Protein AF-0000000083689994 (afdb_homodimer)

Foldseek 3Di:
DPPDCDPVNVVVVVVVVVVVVVVVVVVVVVVVVVVVVVVVVVVVVVVVVVVVVVVVVVVVVVVVVVVVVVVVVVVVVVVVVVVD/DPPDCDPVNVVVVVVVVVVVVVVVVVVVVVVVVVVVVVVVVVVVVVVVVVVVVVVVVVVVVVVVVVVVVVVVVVVVVVVVVVVD

Solvent-accessible surface area (backbone atoms only — not comparable to full-atom values): 8854 Å² total; per-residue (Å²): 123,84,75,75,68,46,70,66,56,54,51,50,47,52,50,49,40,54,50,46,51,52,51,38,51,52,50,53,53,48,38,51,53,51,50,52,50,36,53,52,41,52,53,50,32,52,52,35,49,51,51,30,54,51,41,52,51,51,36,53,53,46,50,51,51,33,49,52,45,46,51,50,37,54,53,56,53,54,55,54,60,74,70,102,122,84,77,74,68,46,70,66,57,54,52,50,46,52,50,51,41,52,52,46,51,52,51,39,50,51,48,52,52,48,40,51,52,52,50,52,52,35,52,52,41,52,54,50,32,51,53,36,48,52,51,30,53,51,42,52,50,52,34,53,53,47,51,51,51,34,51,53,46,45,53,50,35,53,52,54,54,52,55,54,59,75,72,103

Secondary structure (DSSP, 8-state):
------HHHHHHHHHHHHHHHHHHHHHHHHHHHHHHHHHHHHHHHHHHHHHHHHHHHHHHHHHHHHHHHHHHHHHHHHHHHHH-/------HHHHHHHHHHHHHHHHHHHHHHHHHHHHHHHHHHHHHHHHHHHHHHHHHHHHHHHHHHHHHHHHHHHHHHHHHHHHH-

Organism: NCBI:txid97028

Structure (mmCIF, N/CA/C/O backbone):
data_AF-0000000083689994-model_v1
#
loop_
_entity.id
_entity.type
_entity.pdbx_description
1 polymer 'Uncharacterized protein'
#
loop_
_atom_site.group_PDB
_atom_site.id
_atom_site.type_symbol
_atom_site.label_atom_id
_atom_site.label_alt_id
_atom_site.label_comp_id
_atom_site.label_asym_id
_atom_site.label_entity_id
_atom_site.label_seq_id
_atom_site.pdbx_PDB_ins_code
_atom_site.Cartn_x
_atom_site.Cartn_y
_atom_site.Cartn_z
_atom_site.occupancy
_atom_site.B_iso_or_equiv
_atom_site.auth_seq_id
_atom_site.auth_comp_id
_atom_site.auth_asym_id
_atom_site.auth_atom_id
_atom_site.pdbx_PDB_model_num
ATOM 1 N N . THR A 1 1 ? -11.07 53.344 34.688 1 46 1 THR A N 1
ATOM 2 C CA . THR A 1 1 ? -10.008 53.938 33.875 1 46 1 THR A CA 1
ATOM 3 C C . THR A 1 1 ? -9.602 53.031 32.719 1 46 1 THR A C 1
ATOM 5 O O . THR A 1 1 ? -9.445 51.812 32.938 1 46 1 THR A O 1
ATOM 8 N N . PRO A 1 2 ? -9.898 53.469 31.562 1 55.78 2 PRO A N 1
ATOM 9 C CA . PRO A 1 2 ? -9.594 52.594 30.438 1 55.78 2 PRO A CA 1
ATOM 10 C C . PRO A 1 2 ? -8.188 52 30.516 1 55.78 2 PRO A C 1
ATOM 12 O O . PRO A 1 2 ? -7.223 52.719 30.75 1 55.78 2 PRO A O 1
ATOM 15 N N . THR A 1 3 ? -8.039 50.938 31.125 1 59.12 3 THR A N 1
ATOM 16 C CA . THR A 1 3 ? -6.727 50.344 31.312 1 59.12 3 THR A CA 1
ATOM 17 C C . THR A 1 3 ? -5.879 50.469 30.047 1 59.12 3 THR A C 1
ATOM 19 O O . THR A 1 3 ? -6.336 50.156 28.953 1 59.12 3 THR A O 1
ATOM 22 N N . ALA A 1 4 ? -4.957 51.312 30.031 1 72.19 4 ALA A N 1
ATOM 23 C CA . ALA A 1 4 ? -4.016 51.688 28.984 1 72.19 4 ALA A CA 1
ATOM 24 C C . ALA A 1 4 ? -3.334 50.469 28.375 1 72.19 4 ALA A C 1
ATOM 26 O O . ALA A 1 4 ? -2.887 49.594 29.109 1 72.19 4 ALA A O 1
ATOM 27 N N . ILE A 1 5 ? -3.607 50 27.172 1 79.44 5 ILE A N 1
ATOM 28 C CA . ILE A 1 5 ? -2.928 48.938 26.406 1 79.44 5 ILE A CA 1
ATOM 29 C C . ILE A 1 5 ? -1.434 49.25 26.328 1 79.44 5 ILE A C 1
ATOM 31 O O . ILE A 1 5 ? -1.039 50.344 25.906 1 79.44 5 ILE A O 1
ATOM 35 N N . SER A 1 6 ? -0.697 48.531 27.062 1 85.88 6 SER A N 1
ATOM 36 C CA . SER A 1 6 ? 0.742 48.781 27.094 1 85.88 6 SER A CA 1
ATOM 37 C C . SER A 1 6 ? 1.411 48.344 25.797 1 85.88 6 SER A C 1
ATOM 39 O O . SER A 1 6 ? 0.892 47.469 25.078 1 85.88 6 SER A O 1
ATOM 41 N N . ILE A 1 7 ? 2.434 49.062 25.469 1 87.5 7 ILE A N 1
ATOM 42 C CA . ILE A 1 7 ? 3.279 48.719 24.344 1 87.5 7 ILE A CA 1
ATOM 43 C C . ILE A 1 7 ? 3.75 47.25 24.484 1 87.5 7 ILE A C 1
ATOM 45 O O . ILE A 1 7 ? 3.875 46.531 23.484 1 87.5 7 ILE A O 1
ATOM 49 N N . GLU A 1 8 ? 3.918 46.875 25.734 1 89.19 8 GLU A N 1
ATOM 50 C CA . GLU A 1 8 ? 4.367 45.5 26.031 1 89.19 8 GLU A CA 1
ATOM 51 C C . GLU A 1 8 ? 3.318 44.469 25.609 1 89.19 8 GLU A C 1
ATOM 53 O O . GLU A 1 8 ? 3.654 43.438 25.062 1 89.19 8 GLU A O 1
ATOM 58 N N . GLU A 1 9 ? 2.127 44.75 25.891 1 90.88 9 GLU A N 1
ATOM 59 C CA . GLU A 1 9 ? 1.041 43.844 25.547 1 90.88 9 GLU A CA 1
ATOM 60 C C . GLU A 1 9 ? 0.929 43.656 24.047 1 90.88 9 GLU A C 1
ATOM 62 O O . GLU A 1 9 ? 0.785 42.531 23.547 1 90.88 9 GLU A O 1
ATOM 67 N N . VAL A 1 10 ? 1.033 44.75 23.297 1 93.5 10 VAL A N 1
ATOM 68 C CA . VAL A 1 10 ? 0.929 44.719 21.844 1 93.5 10 VAL A CA 1
ATOM 69 C C . VAL A 1 10 ? 2.111 43.938 21.25 1 93.5 10 VAL A C 1
ATOM 71 O O . VAL A 1 10 ? 1.945 43.156 20.328 1 93.5 10 VAL A O 1
ATOM 74 N N . THR A 1 11 ? 3.205 44.188 21.797 1 94.38 11 THR A N 1
ATOM 75 C CA . THR A 1 11 ? 4.402 43.469 21.344 1 94.38 11 THR A CA 1
ATOM 76 C C . THR A 1 11 ? 4.25 41.969 21.547 1 94.38 11 THR A C 1
ATOM 78 O O . THR A 1 11 ? 4.633 41.188 20.688 1 94.38 11 THR A O 1
ATOM 81 N N . GLU A 1 12 ? 3.688 41.562 22.641 1 96.06 12 GLU A N 1
ATOM 82 C CA . GLU A 1 12 ? 3.469 40.156 22.953 1 96.06 12 GLU A CA 1
ATOM 83 C C . GLU A 1 12 ? 2.459 39.531 21.984 1 96.06 12 GLU A C 1
ATOM 85 O O . GLU A 1 12 ? 2.633 38.406 21.547 1 96.06 12 GLU A O 1
ATOM 90 N N . LEU A 1 13 ? 1.395 40.281 21.703 1 97.44 13 LEU A N 1
ATOM 91 C CA . LEU A 1 13 ? 0.388 39.781 20.766 1 97.44 13 LEU A CA 1
ATOM 92 C C . LEU A 1 13 ? 0.99 39.562 19.391 1 97.44 13 LEU A C 1
ATOM 94 O O . LEU A 1 13 ? 0.746 38.531 18.75 1 97.44 13 LEU A O 1
ATOM 98 N N . LYS A 1 14 ? 1.803 40.469 18.969 1 97.81 14 LYS A N 1
ATOM 99 C CA . LYS A 1 14 ? 2.441 40.344 17.656 1 97.81 14 LYS A CA 1
ATOM 100 C C . LYS A 1 14 ? 3.426 39.188 17.625 1 97.81 14 LYS A C 1
ATOM 102 O O . LYS A 1 14 ? 3.525 38.469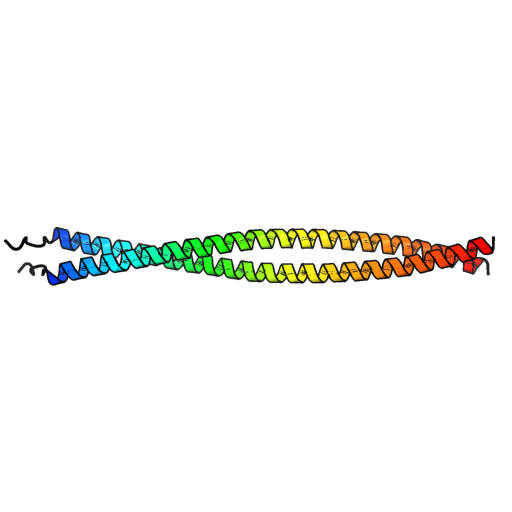 16.625 1 97.81 14 LYS A O 1
ATOM 107 N N . ALA A 1 15 ? 4.086 39 18.688 1 98.31 15 ALA A N 1
ATOM 108 C CA . ALA A 1 15 ? 4.996 37.875 18.781 1 98.31 15 ALA A CA 1
ATOM 109 C C . ALA A 1 15 ? 4.238 36.531 18.703 1 98.31 15 ALA A C 1
ATOM 111 O O . ALA A 1 15 ? 4.703 35.594 18.078 1 98.31 15 ALA A O 1
ATOM 112 N N . THR A 1 16 ? 3.152 36.469 19.406 1 98.5 16 THR A N 1
ATOM 113 C CA . THR A 1 16 ? 2.309 35.281 19.375 1 98.5 16 THR A CA 1
ATOM 114 C C . THR A 1 16 ? 1.822 35 17.969 1 98.5 16 THR A C 1
ATOM 116 O O . THR A 1 16 ? 1.854 33.844 17.516 1 98.5 16 THR A O 1
ATOM 119 N N . ILE A 1 17 ? 1.364 36 17.266 1 98.81 17 ILE A N 1
ATOM 120 C CA . ILE A 1 17 ? 0.902 35.844 15.898 1 98.81 17 ILE A CA 1
ATOM 121 C C . ILE A 1 17 ? 2.033 35.312 15.031 1 98.81 17 ILE A C 1
ATOM 123 O O . ILE A 1 17 ? 1.831 34.375 14.258 1 98.81 17 ILE A O 1
ATOM 127 N N . ASN A 1 18 ? 3.188 35.90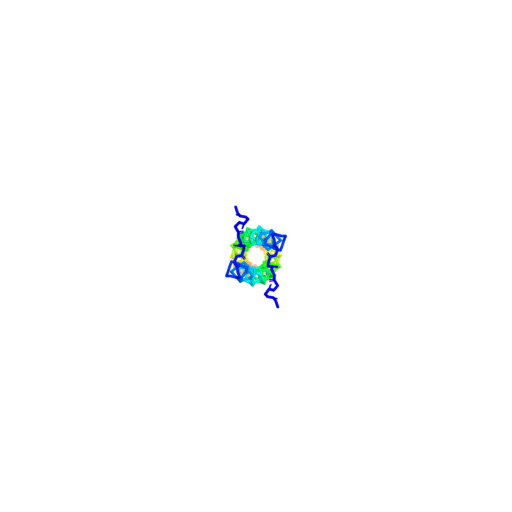6 15.203 1 98.69 18 ASN A N 1
ATOM 128 C CA . ASN A 1 18 ? 4.344 35.438 14.445 1 98.69 18 ASN A CA 1
ATOM 129 C C . ASN A 1 18 ? 4.629 33.969 14.711 1 98.69 18 ASN A C 1
ATOM 131 O O . ASN A 1 18 ? 4.895 33.188 13.781 1 98.69 18 ASN A O 1
ATOM 135 N N . ARG A 1 19 ? 4.621 33.562 15.914 1 98.62 19 ARG A N 1
ATOM 136 C CA . ARG A 1 19 ? 4.848 32.156 16.297 1 98.62 19 ARG A CA 1
ATOM 137 C C . ARG A 1 19 ? 3.803 31.25 15.664 1 98.62 19 ARG A C 1
ATOM 139 O O . ARG A 1 19 ? 4.145 30.219 15.078 1 98.62 19 ARG A O 1
ATOM 146 N N . LEU A 1 20 ? 2.598 31.578 15.75 1 98.81 20 LEU A N 1
ATOM 147 C CA . LEU A 1 20 ? 1.499 30.766 15.234 1 98.81 20 LEU A CA 1
ATOM 148 C C . LEU A 1 20 ? 1.571 30.656 13.719 1 98.81 20 LEU A C 1
ATOM 150 O O . LEU A 1 20 ? 1.27 29.594 13.156 1 98.81 20 LEU A O 1
ATOM 154 N N . GLU A 1 21 ? 1.981 31.688 13.086 1 98.62 21 GLU A N 1
ATOM 155 C CA . GLU A 1 21 ? 2.125 31.656 11.633 1 98.62 21 GLU A CA 1
ATOM 156 C C . GLU A 1 21 ? 3.217 30.672 11.219 1 98.62 21 GLU A C 1
ATOM 158 O O . GLU A 1 21 ? 3.037 29.891 10.273 1 98.62 21 GLU A O 1
ATOM 163 N N . LYS A 1 22 ? 4.254 30.719 11.898 1 98.62 22 LYS A N 1
ATOM 164 C CA . LYS A 1 22 ? 5.348 29.797 11.602 1 98.62 22 LYS A CA 1
ATOM 165 C C . LYS A 1 22 ? 4.934 28.359 11.859 1 98.62 22 LYS A C 1
ATOM 167 O O . LYS A 1 22 ? 5.258 27.469 11.07 1 98.62 22 LYS A O 1
ATOM 172 N N . GLU A 1 23 ? 4.281 28.172 12.945 1 98.62 23 GLU A N 1
ATOM 173 C CA . GLU A 1 23 ? 3.789 26.828 13.266 1 98.62 23 GLU A CA 1
ATOM 174 C C . GLU A 1 23 ? 2.812 26.344 12.195 1 98.62 23 GLU A C 1
ATOM 176 O O . GLU A 1 23 ? 2.869 25.172 11.789 1 98.62 23 GLU A O 1
ATOM 181 N N . LYS A 1 24 ? 1.968 27.188 11.836 1 98.69 24 LYS A N 1
ATOM 182 C CA . LYS A 1 24 ? 1.01 26.859 10.781 1 98.69 24 LYS A CA 1
ATOM 183 C C . LYS A 1 24 ? 1.724 26.469 9.492 1 98.69 24 LYS A C 1
ATOM 185 O O . LYS A 1 24 ? 1.364 25.484 8.859 1 98.69 24 LYS A O 1
ATOM 190 N N . GLU A 1 25 ? 2.668 27.25 9.18 1 98.38 25 GLU A N 1
ATOM 191 C CA . GLU A 1 25 ? 3.443 26.938 7.98 1 98.38 25 GLU A CA 1
ATOM 192 C C . GLU A 1 25 ? 4.105 25.578 8.078 1 98.38 25 GLU A C 1
ATOM 194 O O . GLU A 1 25 ? 4.129 24.812 7.109 1 98.38 25 GLU A O 1
ATOM 199 N N . GLY A 1 26 ? 4.66 25.281 9.156 1 98.62 26 GLY A N 1
ATOM 200 C CA . GLY A 1 26 ?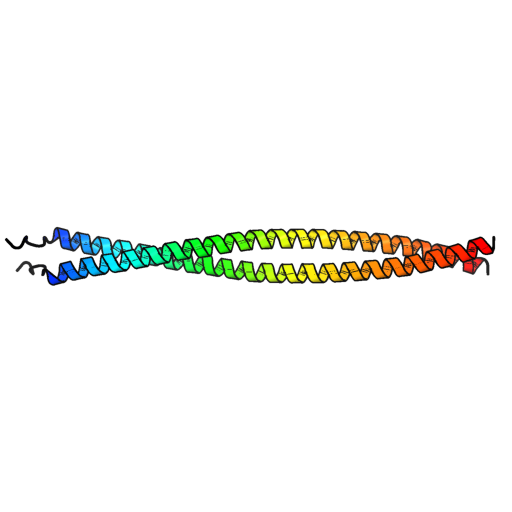 5.266 23.984 9.391 1 98.62 26 GLY A CA 1
ATOM 201 C C . GLY A 1 26 ? 4.281 22.844 9.266 1 98.62 26 GLY A C 1
ATOM 202 O O . GLY A 1 26 ? 4.598 21.797 8.672 1 98.62 26 GLY A O 1
ATOM 203 N N . LEU A 1 27 ? 3.127 22.969 9.805 1 98.75 27 LEU A N 1
ATOM 204 C CA . LEU A 1 27 ? 2.084 21.953 9.742 1 98.75 27 LEU A CA 1
ATOM 205 C C . LEU A 1 27 ? 1.616 21.734 8.305 1 98.75 27 LEU A C 1
ATOM 207 O O . LEU A 1 27 ? 1.383 20.609 7.887 1 98.75 27 LEU A O 1
ATOM 211 N N . GLU A 1 28 ? 1.532 22.812 7.59 1 98.5 28 GLU A N 1
ATOM 212 C CA . GLU A 1 28 ? 1.116 22.734 6.195 1 98.5 28 GLU A CA 1
ATOM 213 C C . GLU A 1 28 ? 2.143 21.969 5.359 1 98.5 28 GLU A C 1
ATOM 215 O O . GLU A 1 28 ? 1.778 21.125 4.531 1 98.5 28 GLU A O 1
ATOM 220 N N . LEU A 1 29 ? 3.344 22.219 5.598 1 98.69 29 LEU A N 1
ATOM 221 C CA . LEU A 1 29 ? 4.402 21.516 4.883 1 98.69 29 LEU A CA 1
ATOM 222 C C . LEU A 1 29 ? 4.402 20.031 5.23 1 98.69 29 LEU A C 1
ATOM 224 O O . LEU A 1 29 ? 4.59 19.188 4.355 1 98.69 29 LEU A O 1
ATOM 228 N N . ASN A 1 30 ? 4.215 19.703 6.434 1 98.69 30 ASN A N 1
ATOM 229 C CA . ASN A 1 30 ? 4.145 18.312 6.867 1 98.69 30 ASN A CA 1
ATOM 230 C C . ASN A 1 30 ? 2.951 17.594 6.242 1 98.69 30 ASN A C 1
ATOM 232 O O . ASN A 1 30 ? 3.076 16.453 5.785 1 98.69 30 ASN A O 1
ATOM 236 N N . LEU A 1 31 ? 1.882 18.266 6.266 1 98.75 31 LEU A N 1
ATOM 237 C CA . LEU A 1 31 ? 0.683 17.688 5.668 1 98.75 31 LEU A CA 1
ATOM 238 C C . LEU A 1 31 ? 0.912 17.359 4.195 1 98.75 31 LEU A C 1
ATOM 240 O O . LEU A 1 31 ? 0.503 16.297 3.717 1 98.75 31 LEU A O 1
ATOM 244 N N . GLN A 1 32 ? 1.549 18.219 3.492 1 98.44 32 GLN A N 1
ATOM 245 C CA . GLN A 1 32 ? 1.857 17.969 2.086 1 98.44 32 GLN A CA 1
ATOM 246 C C . GLN A 1 32 ? 2.775 16.766 1.928 1 98.44 32 GLN A C 1
ATOM 248 O O . GLN A 1 32 ? 2.545 15.906 1.068 1 98.44 32 GLN A O 1
ATOM 253 N N . LYS A 1 33 ? 3.756 16.719 2.732 1 98.5 33 LYS A N 1
ATOM 254 C CA . LYS A 1 33 ? 4.715 15.617 2.674 1 98.5 33 LYS A CA 1
ATOM 255 C C . LYS A 1 33 ? 4.031 14.281 2.941 1 98.5 33 LYS A C 1
ATOM 257 O O . LYS A 1 33 ? 4.238 13.312 2.207 1 98.5 33 LYS A O 1
ATOM 262 N N . VAL A 1 34 ? 3.244 14.312 3.951 1 98.38 34 VAL A N 1
ATOM 263 C CA . VAL A 1 34 ? 2.582 13.07 4.34 1 98.38 34 VAL A CA 1
ATOM 264 C C . VAL A 1 34 ? 1.56 12.672 3.277 1 98.38 34 VAL A C 1
ATOM 266 O O . VAL A 1 34 ? 1.39 11.484 2.982 1 98.38 34 VAL A O 1
ATOM 269 N N . SER A 1 35 ? 0.938 13.664 2.766 1 98.31 35 SER A N 1
ATOM 270 C CA . SER A 1 35 ? -0.03 13.406 1.704 1 98.31 35 SER A CA 1
ATOM 271 C C . SER A 1 35 ? 0.649 12.836 0.464 1 98.31 35 SER A C 1
ATOM 273 O O . SER A 1 35 ? 0.111 11.93 -0.184 1 98.31 35 SER A O 1
ATOM 275 N N . TYR A 1 36 ? 1.777 13.312 0.103 1 98.38 36 TYR A N 1
ATOM 276 C CA . TYR A 1 36 ? 2.551 12.781 -1.012 1 98.38 36 TYR A CA 1
ATOM 277 C C . TYR A 1 36 ? 2.912 11.32 -0.775 1 98.38 36 TYR A C 1
ATOM 279 O O . TYR A 1 36 ? 2.734 10.477 -1.659 1 98.38 36 TYR A O 1
ATOM 287 N N . LYS A 1 37 ? 3.348 11.039 0.374 1 98.25 37 LYS A N 1
ATOM 288 C CA . LYS A 1 37 ? 3.727 9.672 0.727 1 98.25 37 LYS A CA 1
ATOM 289 C C . LYS A 1 37 ? 2.52 8.742 0.685 1 98.25 37 LYS A C 1
ATOM 291 O O . LYS A 1 37 ? 2.627 7.598 0.231 1 98.25 37 LYS A O 1
ATOM 296 N N . ARG A 1 38 ? 1.478 9.242 1.149 1 98.62 38 ARG A N 1
ATOM 297 C CA . ARG A 1 38 ? 0.233 8.477 1.103 1 98.62 38 ARG A CA 1
ATOM 298 C C . ARG A 1 38 ? -0.132 8.109 -0.332 1 98.62 38 ARG A C 1
ATOM 300 O O . ARG A 1 38 ? -0.51 6.973 -0.61 1 98.62 38 ARG A O 1
ATOM 307 N N . ASN A 1 39 ? -0.018 8.992 -1.178 1 98.5 39 ASN A N 1
ATOM 308 C CA . ASN A 1 39 ? -0.339 8.742 -2.58 1 98.5 39 ASN A CA 1
ATOM 309 C C . ASN A 1 39 ? 0.615 7.73 -3.205 1 98.5 39 ASN A C 1
ATOM 311 O O . ASN A 1 39 ? 0.196 6.883 -3.992 1 98.5 39 ASN A O 1
ATOM 315 N N . GLU A 1 40 ? 1.856 7.797 -2.855 1 98.44 40 GLU A N 1
ATOM 316 C CA . GLU A 1 40 ? 2.834 6.816 -3.316 1 98.44 40 GLU A CA 1
ATOM 317 C C . GLU A 1 40 ? 2.469 5.41 -2.842 1 98.44 40 GLU A C 1
ATOM 319 O O . GLU A 1 40 ? 2.529 4.453 -3.617 1 98.44 40 GLU A O 1
ATOM 324 N N . LEU A 1 41 ? 2.047 5.336 -1.657 1 98.88 41 LEU A N 1
ATOM 325 C CA . LEU A 1 41 ? 1.681 4.043 -1.084 1 98.88 41 LEU A CA 1
ATOM 326 C C . LEU A 1 41 ? 0.441 3.479 -1.769 1 98.88 41 LEU A C 1
ATOM 328 O O . LEU A 1 41 ? 0.359 2.273 -2.018 1 98.88 41 LEU A O 1
ATOM 332 N N . LYS A 1 42 ? -0.479 4.305 -2.057 1 98.69 42 LYS A N 1
ATOM 333 C CA . LYS A 1 42 ? -1.657 3.871 -2.805 1 98.69 42 LYS A CA 1
ATOM 334 C C . LYS A 1 42 ? -1.265 3.279 -4.156 1 98.69 42 LYS A C 1
ATOM 336 O O . LYS A 1 42 ? -1.798 2.246 -4.562 1 98.69 42 LYS A O 1
ATOM 341 N N . PHE A 1 43 ? -0.408 3.932 -4.836 1 98.75 43 PHE A N 1
ATOM 342 C CA . PHE A 1 43 ? 0.071 3.471 -6.133 1 98.75 43 PHE A CA 1
ATOM 343 C C . PHE A 1 43 ? 0.753 2.113 -6.004 1 98.75 43 PHE A C 1
ATOM 345 O O . PHE A 1 43 ? 0.46 1.191 -6.77 1 98.75 43 PHE A O 1
ATOM 352 N N . LEU A 1 44 ? 1.566 2.02 -5.02 1 98.75 44 LEU A N 1
ATOM 353 C CA . LEU A 1 44 ? 2.309 0.783 -4.805 1 98.75 44 LEU A CA 1
ATOM 354 C C . LEU A 1 44 ? 1.369 -0.354 -4.414 1 98.75 44 LEU A C 1
ATOM 356 O O . LEU A 1 44 ? 1.537 -1.487 -4.871 1 98.75 44 LEU A O 1
ATOM 360 N N . LEU A 1 45 ? 0.445 -0.084 -3.654 1 98.81 45 LEU A N 1
ATOM 361 C CA . LEU A 1 45 ? -0.544 -1.081 -3.264 1 98.81 45 LEU A CA 1
ATOM 362 C C . LEU A 1 45 ? -1.328 -1.575 -4.473 1 98.81 45 LEU A C 1
ATOM 364 O O . LEU A 1 45 ? -1.549 -2.777 -4.629 1 98.81 45 LEU A O 1
ATOM 368 N N . ASN A 1 46 ? -1.734 -0.684 -5.246 1 98.62 46 ASN A N 1
ATOM 369 C CA . ASN A 1 46 ? -2.436 -1.051 -6.469 1 98.62 46 ASN A CA 1
ATOM 370 C C . ASN A 1 46 ? -1.577 -1.94 -7.363 1 98.62 46 ASN A C 1
ATOM 372 O O . ASN A 1 46 ? -2.064 -2.93 -7.914 1 98.62 46 ASN A O 1
ATOM 376 N N . LYS A 1 47 ? -0.328 -1.587 -7.5 1 98.56 47 LYS A N 1
ATOM 377 C CA . LYS A 1 47 ? 0.609 -2.363 -8.305 1 98.56 47 LYS A CA 1
ATOM 378 C C . LYS A 1 47 ? 0.782 -3.771 -7.746 1 98.56 47 LYS A C 1
ATOM 380 O O . LYS A 1 47 ? 0.734 -4.754 -8.492 1 98.56 47 LYS A O 1
ATOM 385 N N . LYS A 1 48 ? 0.87 -3.844 -6.48 1 98.62 48 LYS A N 1
ATOM 386 C CA . LYS A 1 48 ? 1.04 -5.141 -5.832 1 98.62 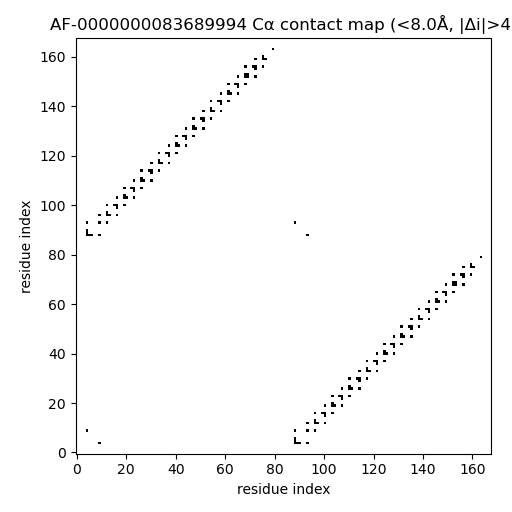48 LYS A CA 1
ATOM 387 C C . LYS A 1 48 ? -0.227 -5.984 -5.949 1 98.62 48 LYS A C 1
ATOM 389 O O . LYS A 1 48 ? -0.155 -7.207 -6.094 1 98.62 48 LYS A O 1
ATOM 394 N N . THR A 1 49 ? -1.301 -5.324 -5.82 1 98.31 49 THR A N 1
ATOM 395 C CA . THR A 1 49 ? -2.578 -6.012 -5.973 1 98.31 49 THR A CA 1
ATOM 396 C C . THR A 1 49 ? -2.701 -6.617 -7.367 1 98.31 49 THR A C 1
ATOM 398 O O . THR A 1 49 ? -3.078 -7.781 -7.516 1 98.31 49 THR A O 1
ATOM 401 N N . LYS A 1 50 ? -2.322 -5.922 -8.367 1 98.25 50 LYS A N 1
ATOM 402 C CA . LYS A 1 50 ? -2.371 -6.41 -9.742 1 98.25 50 LYS A CA 1
ATOM 403 C C . LYS A 1 50 ? -1.381 -7.555 -9.953 1 98.25 50 LYS A C 1
ATOM 405 O O . LYS A 1 50 ? -1.689 -8.531 -10.641 1 98.25 50 LYS A O 1
ATOM 410 N N . GLN A 1 51 ? -0.235 -7.375 -9.391 1 97.88 51 GLN A N 1
ATOM 411 C CA . GLN A 1 51 ? 0.767 -8.43 -9.469 1 97.88 51 GLN A CA 1
ATOM 412 C C . GLN A 1 51 ? 0.256 -9.727 -8.836 1 97.88 51 GLN A C 1
ATOM 414 O O . GLN A 1 51 ? 0.434 -10.805 -9.398 1 97.88 51 GLN A O 1
ATOM 419 N N . PHE A 1 52 ? -0.359 -9.625 -7.773 1 98.12 52 PHE A N 1
ATOM 420 C CA . PHE A 1 52 ? -0.913 -10.781 -7.066 1 98.12 52 PHE A CA 1
ATOM 421 C C . PHE A 1 52 ? -2.006 -11.445 -7.895 1 98.12 52 PHE A C 1
ATOM 423 O O . PHE A 1 52 ? -2.031 -12.672 -8.023 1 98.12 52 PHE A O 1
ATOM 430 N N . GLU A 1 53 ? -2.855 -10.703 -8.43 1 97.31 53 GLU A N 1
ATOM 431 C CA . GLU A 1 53 ? -3.938 -11.242 -9.25 1 97.31 53 GLU A CA 1
ATOM 432 C C . GLU A 1 53 ? -3.393 -11.969 -10.477 1 97.31 53 GLU A C 1
ATOM 434 O O . GLU A 1 53 ? -3.869 -13.047 -10.828 1 97.31 53 GLU A O 1
ATOM 439 N N . LYS A 1 54 ? -2.383 -11.398 -11.062 1 97.5 54 LYS A N 1
ATOM 440 C CA . LYS A 1 54 ? -1.749 -12.039 -12.219 1 97.5 54 LYS A CA 1
ATOM 441 C C . LYS A 1 54 ? -1.091 -13.359 -11.82 1 97.5 54 LYS A C 1
ATOM 443 O O . LYS A 1 54 ? -1.195 -14.352 -12.547 1 97.5 54 LYS A O 1
ATOM 448 N N . SER A 1 55 ? -0.498 -13.312 -10.773 1 96.88 55 SER A N 1
ATOM 449 C CA . SER A 1 55 ? 0.164 -14.523 -10.297 1 96.88 55 SER A CA 1
ATOM 450 C C . SER A 1 55 ? -0.85 -15.609 -9.961 1 96.88 55 SER A C 1
ATOM 452 O O . SER A 1 55 ? -0.608 -16.797 -10.219 1 96.88 55 SER A O 1
ATOM 454 N N . LYS A 1 56 ? -1.908 -15.188 -9.398 1 96 56 LYS A N 1
ATOM 455 C CA . LYS A 1 56 ? -2.977 -16.141 -9.086 1 96 56 LYS A CA 1
ATOM 456 C C . LYS A 1 56 ? -3.535 -16.766 -10.352 1 96 56 LYS A C 1
ATOM 458 O O . LYS A 1 56 ? -3.812 -17.969 -10.375 1 96 56 LYS A O 1
ATOM 463 N N . GLU A 1 57 ? -3.65 -16.078 -11.344 1 96.38 57 GLU A N 1
ATOM 464 C CA . GLU A 1 57 ? -4.125 -16.578 -12.625 1 96.38 57 GLU A CA 1
ATOM 465 C C . GLU A 1 57 ? -3.117 -17.547 -13.242 1 96.38 57 GLU A C 1
ATOM 467 O O . GLU A 1 57 ? -3.496 -18.609 -13.766 1 96.38 57 GLU A O 1
ATOM 472 N N . ALA A 1 58 ? -1.906 -17.156 -13.172 1 96.69 58 ALA A N 1
ATOM 473 C CA . ALA A 1 58 ? -0.844 -18.016 -13.688 1 96.69 58 ALA A CA 1
ATOM 474 C C . ALA A 1 58 ? -0.792 -19.328 -12.938 1 96.69 58 ALA A C 1
ATOM 476 O O . ALA A 1 58 ? -0.599 -20.391 -13.547 1 96.69 58 ALA A O 1
ATOM 477 N N . PHE A 1 59 ? -1.036 -19.281 -11.766 1 97.94 59 PHE A N 1
ATOM 478 C CA . PHE A 1 59 ? -1.062 -20.484 -10.922 1 97.94 59 PHE A CA 1
ATOM 479 C C . PHE A 1 59 ? -2.209 -21.391 -11.328 1 97.94 59 PHE A C 1
ATOM 481 O O . PHE A 1 59 ? -2.021 -22.609 -11.461 1 97.94 59 PHE A O 1
ATOM 488 N N . LYS A 1 60 ? -3.287 -20.812 -11.484 1 97.19 60 LYS A N 1
ATOM 489 C CA . LYS A 1 60 ? -4.449 -21.594 -11.898 1 97.19 60 LYS A CA 1
ATOM 490 C C . LYS A 1 60 ? -4.219 -22.25 -13.25 1 97.19 60 LYS A C 1
ATOM 492 O O . LYS A 1 60 ? -4.566 -23.422 -13.453 1 97.19 60 LYS A O 1
ATOM 497 N N . ALA A 1 61 ? -3.615 -21.562 -14.117 1 97.19 61 ALA A N 1
ATOM 498 C CA . ALA A 1 61 ? -3.33 -22.094 -15.445 1 97.19 61 ALA A CA 1
ATOM 499 C C . ALA A 1 61 ? -2.338 -23.266 -15.375 1 97.19 61 ALA A C 1
ATOM 501 O O . ALA A 1 61 ? -2.502 -24.266 -16.062 1 97.19 61 ALA A O 1
ATOM 502 N N . GLU A 1 62 ? -1.403 -23.125 -14.516 1 97.69 62 GLU A N 1
ATOM 503 C CA . GLU A 1 62 ? -0.408 -24.172 -14.359 1 97.69 62 GLU A CA 1
ATOM 504 C C . GLU A 1 62 ? -1.025 -25.422 -13.742 1 97.69 62 GLU A C 1
ATOM 506 O O . GLU A 1 62 ? -0.687 -26.547 -14.125 1 97.69 62 GLU A O 1
ATOM 511 N N . LYS A 1 63 ? -1.899 -25.234 -12.93 1 97.5 63 LYS A N 1
ATOM 512 C CA . LYS A 1 63 ? -2.607 -26.344 -12.305 1 97.5 63 LYS A CA 1
ATOM 513 C C . LYS A 1 63 ? -3.453 -27.109 -13.328 1 97.5 63 LYS A C 1
ATOM 515 O O . LYS A 1 63 ? -3.521 -28.328 -13.289 1 97.5 63 LYS A O 1
ATOM 520 N N . GLU A 1 64 ? -4.008 -26.422 -14.125 1 97.94 64 GLU A N 1
ATOM 521 C CA . GLU A 1 64 ? -4.828 -27.031 -15.156 1 97.94 64 GLU A CA 1
ATOM 522 C C . GLU A 1 64 ? -3.975 -27.844 -16.141 1 97.94 64 GLU A C 1
ATOM 524 O O . GLU A 1 64 ? -4.348 -28.938 -16.531 1 97.94 64 GLU A O 1
ATOM 529 N N . LYS A 1 65 ? -2.922 -27.297 -16.531 1 97.75 65 LYS A N 1
ATOM 530 C CA . LYS A 1 65 ? -1.991 -28.016 -17.406 1 97.75 65 LYS A CA 1
ATOM 531 C C . LYS A 1 65 ? -1.48 -29.297 -16.734 1 97.75 65 LYS A C 1
ATOM 533 O O . LYS A 1 65 ? -1.412 -30.344 -17.375 1 97.75 65 LYS A O 1
ATOM 538 N N . LYS A 1 66 ? -1.105 -29.094 -15.508 1 97.75 66 LYS A N 1
ATOM 539 C CA . LYS A 1 66 ? -0.646 -30.234 -14.742 1 97.75 66 LYS A CA 1
ATOM 540 C C . LYS A 1 66 ? -1.704 -31.344 -14.711 1 97.75 66 LYS A C 1
ATOM 542 O O . LYS A 1 66 ? -1.389 -32.531 -14.898 1 97.75 66 LYS A O 1
ATOM 547 N N . LYS A 1 67 ? -2.881 -30.953 -14.461 1 97.62 67 LYS A N 1
ATOM 548 C CA . LYS A 1 67 ? -3.977 -31.906 -14.43 1 97.62 67 LYS A CA 1
ATOM 549 C C . LYS A 1 67 ? -4.125 -32.625 -15.773 1 97.62 67 LYS A C 1
ATOM 551 O O . LYS A 1 67 ? -4.32 -33.844 -15.82 1 97.62 67 LYS A O 1
ATOM 556 N N . ARG A 1 68 ? -3.967 -31.922 -16.875 1 97.56 68 ARG A N 1
ATOM 557 C CA . ARG A 1 68 ? -4.105 -32.5 -18.219 1 97.56 68 ARG A CA 1
ATOM 558 C C . ARG A 1 68 ? -2.994 -33.5 -18.5 1 97.56 68 ARG A C 1
ATOM 560 O O . ARG A 1 68 ? -3.254 -34.594 -19.016 1 97.56 68 ARG A O 1
ATOM 567 N N . ILE A 1 69 ? -1.831 -33.156 -18.109 1 97.62 69 ILE A N 1
ATOM 568 C CA . ILE A 1 69 ? -0.697 -34.062 -18.312 1 97.62 69 ILE A CA 1
ATOM 569 C C . ILE A 1 69 ? -0.833 -35.281 -17.406 1 97.62 69 ILE A C 1
ATOM 571 O O . ILE A 1 69 ? -0.534 -36.406 -17.828 1 97.62 69 ILE A O 1
ATOM 575 N N . GLY A 1 70 ? -1.359 -35.062 -16.266 1 96.25 70 GLY A N 1
ATOM 576 C CA . GLY A 1 70 ? -1.614 -36.156 -15.344 1 96.25 70 GLY A CA 1
ATOM 577 C C . GLY A 1 70 ? -2.662 -37.125 -15.859 1 96.25 70 GLY A C 1
ATOM 578 O O . GLY A 1 70 ? -2.496 -38.344 -15.742 1 96.25 70 GLY A O 1
ATOM 579 N N . ASP A 1 71 ? -3.678 -36.625 -16.406 1 95.38 71 ASP A N 1
ATOM 580 C CA . ASP A 1 71 ? -4.727 -37.469 -16.984 1 95.38 71 ASP A CA 1
ATOM 581 C C . ASP A 1 71 ? -4.191 -38.281 -18.156 1 95.38 71 ASP A C 1
ATOM 583 O O . ASP A 1 71 ? -4.52 -39.469 -18.281 1 95.38 71 ASP A O 1
ATOM 587 N N . CYS A 1 72 ? -3.348 -37.688 -18.953 1 95.25 72 CYS A N 1
ATOM 588 C CA . CYS A 1 72 ? -2.72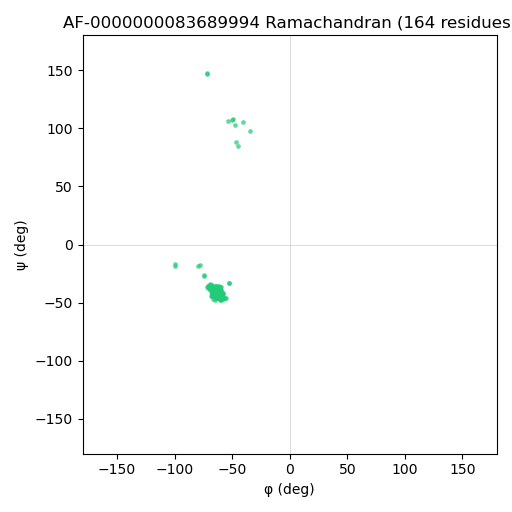1 -38.375 -20.062 1 95.25 72 CYS A CA 1
ATOM 589 C C . CYS A 1 72 ? -1.829 -39.5 -19.562 1 95.25 72 CYS A C 1
ATOM 591 O O . CYS A 1 72 ? -1.88 -40.625 -20.094 1 95.25 72 CYS A O 1
ATOM 593 N N . LEU A 1 73 ? -1.134 -39.25 -18.562 1 94.75 73 LEU A N 1
ATOM 594 C CA . LEU A 1 73 ? -0.25 -40.25 -17.969 1 94.75 73 LEU A CA 1
ATOM 595 C C . LEU A 1 73 ? -1.051 -41.438 -17.422 1 94.75 73 LEU A C 1
ATOM 597 O O . LEU A 1 73 ? -0.688 -42.594 -17.625 1 94.75 73 LEU A O 1
ATOM 601 N N . THR A 1 74 ? -2.141 -41.094 -16.688 1 91.62 74 THR A N 1
ATOM 602 C CA . THR A 1 74 ? -3.004 -42.125 -16.156 1 91.62 74 THR A CA 1
ATOM 603 C C . THR A 1 74 ? -3.584 -42.969 -17.281 1 91.62 74 THR A C 1
ATOM 605 O O . THR A 1 74 ? -3.652 -44.219 -17.172 1 91.62 74 THR A O 1
ATOM 608 N N . GLY A 1 75 ? -3.893 -42.375 -18.391 1 88.94 75 GLY A N 1
ATOM 609 C CA . GLY A 1 75 ? -4.43 -43.094 -19.547 1 88.94 75 GLY A CA 1
ATOM 610 C C . GLY A 1 75 ? -3.416 -44.031 -20.188 1 88.94 75 GLY A C 1
ATOM 611 O O . GLY A 1 75 ? -3.715 -45.188 -20.453 1 88.94 75 GLY A O 1
ATOM 612 N N . VAL A 1 76 ? -2.201 -43.5 -20.328 1 87.38 76 VAL A N 1
ATOM 613 C CA . VAL A 1 76 ? -1.158 -44.281 -21 1 87.38 76 VAL A CA 1
ATOM 614 C C . VAL A 1 76 ? -0.717 -45.438 -20.109 1 87.38 76 VAL A C 1
ATOM 616 O O . VAL A 1 76 ? -0.472 -46.531 -20.594 1 87.38 76 VAL A O 1
ATOM 619 N N . THR A 1 77 ? -0.687 -45.219 -18.844 1 85.69 77 THR A N 1
ATOM 620 C CA . THR A 1 77 ? -0.301 -46.281 -17.906 1 85.69 77 THR A CA 1
ATOM 621 C C . THR A 1 77 ? -1.382 -47.344 -17.828 1 85.69 77 THR A C 1
ATOM 623 O O . THR A 1 77 ? -1.076 -48.531 -17.688 1 85.69 77 THR A O 1
ATOM 626 N N . GLY A 1 78 ? -2.598 -46.969 -17.906 1 82.38 78 GLY A N 1
ATOM 627 C CA . GLY A 1 78 ? -3.688 -47.938 -17.938 1 82.38 78 GLY A CA 1
ATOM 628 C C . GLY A 1 78 ? -3.646 -48.844 -19.156 1 82.38 78 GLY A C 1
ATOM 629 O O . GLY A 1 78 ? -3.873 -50.062 -19.031 1 82.38 78 GLY A O 1
ATOM 630 N N . LYS A 1 79 ? -3.254 -48.375 -20.281 1 81.12 79 LYS A N 1
ATOM 631 C CA . LYS A 1 79 ? -3.15 -49.156 -21.531 1 81.12 79 LYS A CA 1
ATOM 632 C C . LYS A 1 79 ? -2.014 -50.156 -21.453 1 81.12 79 LYS A C 1
ATOM 634 O O . LYS A 1 79 ? -2.146 -51.281 -21.938 1 81.12 79 LYS A O 1
ATOM 639 N N . LEU A 1 80 ? -0.931 -49.906 -20.875 1 78.88 80 LEU A N 1
ATOM 640 C CA . LEU A 1 80 ? 0.225 -50.781 -20.734 1 78.88 80 LEU A CA 1
ATOM 641 C C . LEU A 1 80 ? -0.089 -51.938 -19.812 1 78.88 80 LEU A C 1
ATOM 643 O O . LEU A 1 80 ? 0.343 -53.062 -20.062 1 78.88 80 LEU A O 1
ATOM 647 N N . LYS A 1 81 ? -0.909 -51.656 -18.844 1 81.62 81 LYS A N 1
ATOM 648 C CA . LYS A 1 81 ? -1.26 -52.719 -17.906 1 81.62 81 LYS A CA 1
ATOM 649 C C . LYS A 1 81 ? -2.223 -53.719 -18.531 1 81.62 81 LYS A C 1
ATOM 651 O O . LYS A 1 81 ? -2.193 -54.906 -18.219 1 81.62 81 LYS A O 1
ATOM 656 N N . GLU A 1 82 ? -2.957 -53.344 -19.438 1 75.56 82 GLU A N 1
ATOM 657 C CA . GLU A 1 82 ? -3.906 -54.219 -20.109 1 75.56 82 GLU A CA 1
ATOM 658 C C . GLU A 1 82 ? -3.213 -55.094 -21.141 1 75.56 82 GLU A C 1
ATOM 660 O O . GLU A 1 82 ? -3.707 -56.188 -21.484 1 75.56 82 GLU A O 1
ATOM 665 N N . HIS A 1 83 ? -2.047 -54.688 -21.516 1 71.31 83 HIS A N 1
ATOM 666 C CA . HIS A 1 83 ? -1.299 -55.469 -22.5 1 71.31 83 HIS A CA 1
ATOM 667 C C . HIS A 1 83 ? -0.235 -56.344 -21.844 1 71.31 83 HIS A C 1
ATOM 669 O O . HIS A 1 83 ? 0.336 -57.219 -22.484 1 71.31 83 HIS A O 1
ATOM 675 N N . ASP A 1 84 ? 0.069 -56.062 -20.719 1 58.06 84 ASP A N 1
ATOM 676 C CA . ASP A 1 84 ? 0.912 -57 -19.969 1 58.06 84 ASP A CA 1
ATOM 677 C C . ASP A 1 84 ? 0.074 -58.094 -19.297 1 58.06 84 ASP A C 1
ATOM 679 O O . ASP A 1 84 ? 0.504 -59.219 -19.219 1 58.06 84 ASP A O 1
ATOM 683 N N . THR B 1 1 ? 4.895 61.625 19.797 1 45.75 1 THR B N 1
ATOM 684 C CA . THR B 1 1 ? 3.809 61.25 20.688 1 45.75 1 THR B CA 1
ATOM 685 C C . THR B 1 1 ? 3.609 59.719 20.656 1 45.75 1 THR B C 1
ATOM 687 O O . THR B 1 1 ? 3.611 59.125 19.594 1 45.75 1 THR B O 1
ATOM 690 N N . PRO B 1 2 ? 3.914 59.125 21.766 1 56 2 PRO B N 1
ATOM 691 C CA . PRO B 1 2 ? 3.795 57.688 21.75 1 56 2 PRO B CA 1
ATOM 692 C C . PRO B 1 2 ? 2.498 57.188 21.094 1 56 2 PRO B C 1
ATOM 694 O O . PRO B 1 2 ? 1.418 57.688 21.422 1 56 2 PRO B O 1
ATOM 697 N N . THR B 1 3 ? 2.477 57.062 19.875 1 58.84 3 THR B N 1
ATOM 698 C CA . THR B 1 3 ? 1.279 56.656 19.141 1 58.84 3 THR B CA 1
ATOM 699 C C . THR B 1 3 ? 0.45 55.656 19.938 1 58.84 3 THR B C 1
ATOM 701 O O . THR B 1 3 ? 0.989 54.688 20.484 1 58.84 3 THR B O 1
ATOM 704 N N . ALA B 1 4 ? -0.538 56.125 20.594 1 70.81 4 ALA B N 1
ATOM 705 C CA . ALA B 1 4 ? -1.496 55.469 21.484 1 70.81 4 ALA B CA 1
ATOM 706 C C . ALA B 1 4 ? -2.045 54.188 20.859 1 70.81 4 ALA B C 1
ATOM 708 O O . ALA B 1 4 ? -2.445 54.188 19.703 1 70.81 4 ALA B O 1
ATOM 709 N N . ILE B 1 5 ? -1.636 52.938 21.203 1 78.62 5 ILE B N 1
ATOM 710 C CA . ILE B 1 5 ? -2.189 51.656 20.812 1 78.62 5 ILE B CA 1
ATOM 711 C C . ILE B 1 5 ? -3.701 51.656 21.031 1 78.62 5 ILE B C 1
ATOM 713 O O . ILE B 1 5 ? -4.176 51.969 22.125 1 78.62 5 ILE B O 1
ATOM 717 N N . SER B 1 6 ? -4.379 51.688 19.969 1 85.88 6 SER B N 1
ATOM 718 C CA . SER B 1 6 ? -5.832 51.75 20.062 1 85.88 6 SER B CA 1
ATOM 719 C C . SER B 1 6 ? -6.414 50.406 20.531 1 85.88 6 SER B C 1
ATOM 721 O O . SER B 1 6 ? -5.797 49.375 20.344 1 85.88 6 SER B O 1
ATOM 723 N N . ILE B 1 7 ? -7.457 50.531 21.25 1 87.56 7 ILE B N 1
ATOM 724 C CA . ILE B 1 7 ? -8.227 49.375 21.672 1 87.56 7 ILE B CA 1
ATOM 725 C C . ILE B 1 7 ? -8.586 48.531 20.453 1 87.56 7 ILE B C 1
ATOM 727 O O . ILE B 1 7 ? -8.617 47.312 20.516 1 87.56 7 ILE B O 1
ATOM 731 N N . GLU B 1 8 ? -8.789 49.219 19.359 1 89.25 8 GLU B N 1
ATOM 732 C CA . GLU B 1 8 ? -9.141 48.562 18.109 1 89.25 8 GLU B CA 1
ATOM 733 C C . GLU B 1 8 ? -7.992 47.688 17.609 1 89.25 8 GLU B C 1
ATOM 735 O O . GLU B 1 8 ? -8.219 46.562 17.156 1 89.25 8 GLU B O 1
ATOM 740 N N . GLU B 1 9 ? -6.836 48.156 17.688 1 91.19 9 GLU B N 1
ATOM 741 C CA . GLU B 1 9 ? -5.664 47.406 17.25 1 91.19 9 GLU B CA 1
ATOM 742 C C . GLU B 1 9 ? -5.477 46.156 18.078 1 91.19 9 GLU B C 1
ATOM 744 O O . GLU B 1 9 ? -5.219 45.062 17.531 1 91.19 9 GLU B O 1
ATOM 749 N N . VAL B 1 10 ? -5.633 46.25 19.359 1 93.56 10 VAL B N 1
ATOM 750 C CA . VAL B 1 10 ? -5.473 45.094 20.266 1 93.56 10 VAL B CA 1
ATOM 751 C C . VAL B 1 10 ? -6.562 44.062 20 1 93.56 10 VAL B C 1
ATOM 753 O O . VAL B 1 10 ? -6.297 42.875 20 1 93.56 10 VAL B O 1
ATOM 756 N N . THR B 1 11 ? -7.691 44.531 19.828 1 94.31 11 THR B N 1
ATOM 757 C CA . THR B 1 11 ? -8.805 43.656 19.516 1 94.31 11 THR B CA 1
ATOM 758 C C . THR B 1 11 ? -8.531 42.875 18.234 1 94.31 11 THR B C 1
ATOM 760 O O . THR B 1 11 ? -8.812 41.656 18.156 1 94.31 11 THR B O 1
ATOM 763 N N . GLU B 1 12 ? -7.98 43.5 17.25 1 96.12 12 GLU B N 1
ATOM 764 C CA . GLU B 1 12 ? -7.656 42.875 15.984 1 96.12 12 GLU B CA 1
ATOM 765 C C . GLU B 1 12 ? -6.555 41.844 16.156 1 96.12 12 GLU B C 1
ATOM 767 O O . GLU B 1 12 ? -6.609 40.75 15.547 1 96.12 12 GLU B O 1
ATOM 772 N N . LEU B 1 13 ? -5.566 42.156 16.953 1 97.44 13 LEU B N 1
ATOM 773 C CA . LEU B 1 13 ? -4.48 41.219 17.203 1 97.44 13 LEU B CA 1
ATOM 774 C C . LEU B 1 13 ? -5.004 39.969 17.906 1 97.44 13 LEU B C 1
ATOM 776 O O . LEU B 1 13 ? -4.645 38.844 17.516 1 97.44 13 LEU B O 1
ATOM 780 N N . LYS B 1 14 ? -5.859 40.125 18.812 1 97.81 14 LYS B N 1
ATOM 781 C CA . LYS B 1 14 ? -6.434 39 19.531 1 97.81 14 LYS B CA 1
ATOM 782 C C . LYS B 1 14 ? -7.309 38.156 18.625 1 97.81 14 LYS B C 1
ATOM 784 O O . LYS B 1 14 ? -7.309 36.938 18.719 1 97.81 14 LYS B O 1
ATOM 789 N N . ALA B 1 15 ? -7.996 38.812 17.781 1 98.25 15 ALA B N 1
ATOM 790 C CA . ALA B 1 15 ? -8.812 38.094 16.797 1 98.25 15 ALA B CA 1
ATOM 791 C C . ALA B 1 15 ? -7.945 37.25 15.867 1 98.25 15 ALA B C 1
ATOM 793 O O . ALA B 1 15 ? -8.297 36.125 15.516 1 98.25 15 ALA B O 1
ATOM 794 N N . THR B 1 16 ? -6.883 37.844 15.406 1 98.5 16 THR B N 1
ATOM 795 C CA . THR B 1 16 ? -5.941 37.156 14.539 1 98.5 16 THR B CA 1
ATOM 796 C C . THR B 1 16 ? -5.371 35.906 15.242 1 98.5 16 THR B C 1
ATOM 798 O O . THR B 1 16 ? -5.285 34.844 14.648 1 98.5 16 THR B O 1
ATOM 801 N N . ILE B 1 17 ? -4.98 36.062 16.469 1 98.81 17 ILE B N 1
ATOM 802 C CA . ILE B 1 17 ? -4.453 34.938 17.266 1 98.81 17 ILE B CA 1
ATOM 803 C C . ILE B 1 17 ? -5.492 33.844 17.344 1 98.81 17 ILE B C 1
ATOM 805 O O . ILE B 1 17 ? -5.18 32.656 17.125 1 98.81 17 ILE B O 1
ATOM 809 N N . ASN B 1 18 ? -6.703 34.25 17.641 1 98.69 18 ASN B N 1
ATOM 810 C CA . ASN B 1 18 ? -7.781 33.25 17.719 1 98.69 18 ASN B CA 1
ATOM 811 C C . ASN B 1 18 ? -7.945 32.5 16.406 1 98.69 18 ASN B C 1
ATOM 813 O O . ASN B 1 18 ? -8.109 31.281 16.406 1 98.69 18 ASN B O 1
ATOM 817 N N . ARG B 1 19 ? -7.945 33.188 15.344 1 98.62 19 ARG B N 1
ATOM 818 C CA . ARG B 1 19 ? -8.07 32.562 14.023 1 98.62 19 ARG B CA 1
ATOM 819 C C . ARG B 1 19 ? -6.922 31.594 13.766 1 98.62 19 ARG B C 1
ATOM 821 O O . ARG B 1 19 ? -7.148 30.453 13.328 1 98.62 19 ARG B O 1
ATOM 828 N N . LEU B 1 20 ? -5.75 31.984 14.008 1 98.81 20 LEU B N 1
ATOM 829 C CA . LEU B 1 20 ? -4.566 31.172 13.75 1 98.81 20 LEU B CA 1
ATOM 830 C C . LEU B 1 20 ? -4.562 29.922 14.625 1 98.81 20 LEU B C 1
ATOM 832 O O . LEU B 1 20 ? -4.148 28.844 14.18 1 98.81 20 LEU B O 1
ATOM 836 N N . GLU B 1 21 ? -5.035 30.062 15.805 1 98.62 21 GLU B N 1
ATOM 837 C CA . GLU B 1 21 ? -5.113 28.891 16.688 1 98.62 21 GLU B CA 1
ATOM 838 C C . GLU B 1 21 ? -6.098 27.859 16.156 1 98.62 21 GLU B C 1
ATOM 840 O O . GLU B 1 21 ? -5.812 26.656 16.172 1 98.62 21 GLU B O 1
ATOM 845 N N . LYS B 1 22 ? -7.16 28.312 15.727 1 98.62 22 LYS B N 1
ATOM 846 C CA . LYS B 1 22 ? -8.164 27.406 15.156 1 98.62 22 LYS B CA 1
ATOM 847 C C . LYS B 1 22 ? -7.633 26.734 13.898 1 98.62 22 LYS B C 1
ATOM 849 O O . LYS B 1 22 ? -7.852 25.531 13.695 1 98.62 22 LYS B O 1
ATOM 854 N N . GLU B 1 23 ? -7.023 27.5 13.086 1 98.62 23 GLU B N 1
ATOM 855 C CA . GLU B 1 23 ? -6.43 26.938 11.875 1 98.62 23 GLU B CA 1
ATOM 856 C C . GLU B 1 23 ? -5.371 25.906 12.211 1 98.62 23 GLU B C 1
ATOM 858 O O . GLU B 1 23 ? -5.316 24.844 11.586 1 98.62 23 GLU B O 1
ATOM 863 N N . LYS B 1 24 ? -4.586 26.234 13.133 1 98.69 24 LYS B N 1
ATOM 864 C CA . LYS B 1 24 ? -3.561 25.297 13.594 1 98.69 24 LYS B CA 1
ATOM 865 C C . LYS B 1 24 ? -4.184 24 14.086 1 98.69 24 LYS B C 1
ATOM 867 O O . LYS B 1 24 ? -3.717 22.906 13.742 1 98.69 24 LYS B O 1
ATOM 872 N N . GLU B 1 25 ? -5.172 24.156 14.836 1 98.38 25 GLU B N 1
ATOM 873 C CA . GLU B 1 25 ? -5.871 22.984 15.336 1 98.38 25 GLU B CA 1
ATOM 874 C C . GLU B 1 25 ? -6.414 22.141 14.188 1 98.38 25 GLU B C 1
ATOM 876 O O . GLU B 1 25 ? -6.332 20.906 14.227 1 98.38 25 GLU B O 1
ATOM 881 N N . GLY B 1 26 ? -6.992 22.734 13.258 1 98.62 26 GLY B N 1
ATOM 882 C CA . GLY B 1 26 ? -7.492 22.031 12.078 1 98.62 26 GLY B CA 1
ATOM 883 C C . GLY B 1 26 ? -6.41 21.297 11.32 1 98.62 26 GLY B C 1
ATOM 884 O O . GLY B 1 26 ? -6.609 20.156 10.891 1 98.62 26 GLY B O 1
ATOM 885 N N . LEU B 1 27 ? -5.297 21.906 11.133 1 98.75 27 LEU B N 1
ATOM 886 C CA . LEU B 1 27 ? -4.168 21.312 10.422 1 98.75 27 LEU B CA 1
ATOM 887 C C . LEU B 1 27 ? -3.623 20.109 11.195 1 98.75 27 LEU B C 1
ATOM 889 O O . LEU B 1 27 ? -3.277 19.078 10.594 1 98.75 27 LEU B O 1
ATOM 893 N N . GLU B 1 28 ? -3.598 20.234 12.477 1 98.5 28 GLU B N 1
ATOM 894 C CA . GLU B 1 28 ? -3.117 19.141 13.312 1 98.5 28 GLU B CA 1
ATOM 895 C C . GLU B 1 28 ? -4.039 17.938 13.219 1 98.5 28 GLU B C 1
ATOM 897 O O . GLU B 1 28 ? -3.572 16.797 13.117 1 98.5 28 GLU B O 1
ATOM 902 N N . LEU B 1 29 ? -5.266 18.156 13.211 1 98.69 29 LEU B N 1
ATOM 903 C CA . LEU B 1 29 ? -6.23 17.078 13.086 1 98.69 29 LEU B CA 1
ATOM 904 C C . LEU B 1 29 ? -6.113 16.406 11.719 1 98.69 29 LEU B C 1
ATOM 906 O O . LEU B 1 29 ? -6.195 15.18 11.617 1 98.69 29 LEU B O 1
ATOM 910 N N . ASN B 1 30 ? -5.953 17.156 10.711 1 98.69 30 ASN B N 1
ATOM 911 C CA . ASN B 1 30 ? -5.781 16.609 9.367 1 98.69 30 ASN B CA 1
ATOM 912 C C . ASN B 1 30 ? -4.508 15.773 9.266 1 98.69 30 ASN B C 1
ATOM 914 O O . ASN B 1 30 ? -4.52 14.688 8.672 1 98.69 30 ASN B O 1
ATOM 918 N N . LEU B 1 31 ? -3.504 16.312 9.805 1 98.81 31 LEU B N 1
ATOM 919 C CA . LEU B 1 31 ? -2.236 15.586 9.797 1 98.81 31 LEU B CA 1
ATOM 920 C C . LEU B 1 31 ? -2.377 14.234 10.477 1 98.81 31 LEU B C 1
ATOM 922 O O . LEU B 1 31 ? -1.858 13.227 9.984 1 98.81 31 LEU B O 1
ATOM 926 N N . GLN B 1 32 ? -3.057 14.172 11.547 1 98.44 32 GLN B N 1
ATOM 927 C CA . GLN B 1 32 ? -3.283 12.906 12.242 1 98.44 32 GLN B CA 1
ATOM 928 C C . GLN B 1 32 ? -4.082 11.938 11.375 1 98.44 32 GLN B C 1
ATOM 930 O O . GLN B 1 32 ? -3.74 10.758 11.281 1 98.44 32 GLN B O 1
ATOM 935 N N . LYS B 1 33 ? -5.086 12.438 10.797 1 98.5 33 LYS B N 1
ATOM 936 C CA . LYS B 1 33 ? -5.941 11.609 9.953 1 98.5 33 LYS B CA 1
ATOM 937 C C . LYS B 1 33 ? -5.152 11.031 8.773 1 98.5 33 LYS B C 1
ATOM 939 O O . LYS B 1 33 ? -5.242 9.836 8.492 1 98.5 33 LYS B O 1
ATOM 944 N N . VAL B 1 34 ? -4.426 11.891 8.203 1 98.38 34 VAL B N 1
ATOM 945 C CA . VAL B 1 34 ? -3.678 11.469 7.023 1 98.38 34 VAL B CA 1
ATOM 946 C C . VAL B 1 34 ? -2.576 10.492 7.43 1 98.38 34 VAL B C 1
ATOM 948 O O . VAL B 1 34 ? -2.291 9.531 6.711 1 98.38 34 VAL B O 1
ATOM 951 N N . SER B 1 35 ? -2.023 10.797 8.539 1 98.38 35 SER B N 1
ATOM 952 C CA . SER B 1 35 ? -0.992 9.898 9.055 1 98.38 35 SER B CA 1
ATOM 953 C C . SER B 1 35 ? -1.565 8.523 9.375 1 98.38 35 SER B C 1
ATOM 955 O O . SER B 1 35 ? -0.927 7.504 9.117 1 98.38 35 SER B O 1
ATOM 957 N N . TYR B 1 36 ? -2.701 8.438 9.938 1 98.31 36 TYR B N 1
ATOM 958 C CA . TYR B 1 36 ? -3.375 7.176 10.211 1 98.31 36 TYR B CA 1
ATOM 959 C C . TYR B 1 36 ? -3.615 6.398 8.922 1 98.31 36 TYR B C 1
ATOM 961 O O . TYR B 1 36 ? -3.318 5.203 8.844 1 98.31 36 TYR B O 1
ATOM 969 N N . LYS B 1 37 ? -4.082 7.078 7.945 1 98.25 37 LYS B N 1
ATOM 970 C CA . LYS B 1 37 ? -4.355 6.449 6.656 1 98.25 37 LYS B CA 1
ATOM 971 C C . LYS B 1 37 ? -3.068 5.934 6.012 1 98.25 37 LYS B C 1
ATOM 973 O O . LYS B 1 37 ? -3.053 4.852 5.422 1 98.25 37 LYS B O 1
ATOM 978 N N . ARG B 1 38 ? -2.1 6.684 6.137 1 98.62 38 ARG B N 1
ATOM 979 C CA . ARG B 1 38 ? -0.792 6.277 5.629 1 98.62 38 ARG B CA 1
ATOM 980 C C . ARG B 1 38 ? -0.335 4.977 6.277 1 98.62 38 ARG B C 1
ATOM 982 O O . ARG B 1 38 ? 0.154 4.074 5.594 1 98.62 38 ARG B O 1
ATOM 989 N N . ASN B 1 39 ? -0.493 4.883 7.5 1 98.5 39 ASN B N 1
ATOM 990 C CA . ASN B 1 39 ? -0.09 3.676 8.219 1 98.5 39 ASN B CA 1
ATOM 991 C C . ASN B 1 39 ? -0.923 2.469 7.801 1 98.5 39 ASN B C 1
ATOM 993 O O . ASN B 1 39 ? -0.398 1.361 7.668 1 98.5 39 ASN B O 1
ATOM 997 N N . GLU B 1 40 ? -2.182 2.674 7.57 1 98.44 40 GLU B N 1
ATOM 998 C CA . GLU B 1 40 ? -3.047 1.611 7.066 1 98.44 40 GLU B CA 1
ATOM 999 C C . GLU B 1 40 ? -2.578 1.117 5.703 1 98.44 40 GLU B C 1
ATOM 1001 O O . GLU B 1 40 ? -2.52 -0.09 5.461 1 98.44 40 GLU B O 1
ATOM 1006 N N . LEU B 1 41 ? -2.203 2.01 4.902 1 98.88 41 LEU B N 1
ATOM 1007 C CA . LEU B 1 41 ? -1.745 1.664 3.562 1 98.88 41 LEU B CA 1
ATOM 1008 C C . LEU B 1 41 ? -0.433 0.889 3.619 1 98.88 41 LEU B C 1
ATOM 1010 O O . LEU B 1 41 ? -0.233 -0.059 2.855 1 98.88 41 LEU B O 1
ATOM 1014 N N . LYS B 1 42 ? 0.429 1.287 4.477 1 98.62 42 LYS B N 1
ATOM 1015 C CA . LYS B 1 42 ? 1.671 0.545 4.672 1 98.62 42 LYS B CA 1
ATOM 1016 C C . LYS B 1 42 ? 1.39 -0.902 5.066 1 98.62 42 LYS B C 1
ATOM 1018 O O . LYS B 1 42 ? 2.031 -1.825 4.559 1 98.62 42 LYS B O 1
ATOM 1023 N N . PHE B 1 43 ? 0.496 -1.081 5.961 1 98.75 43 PHE B N 1
ATOM 1024 C CA . PHE B 1 43 ? 0.113 -2.41 6.418 1 98.75 43 PHE B CA 1
ATOM 1025 C C . PHE B 1 43 ? -0.449 -3.238 5.27 1 98.75 43 PHE B C 1
ATOM 1027 O O . PHE B 1 43 ? -0.046 -4.387 5.07 1 98.75 43 PHE 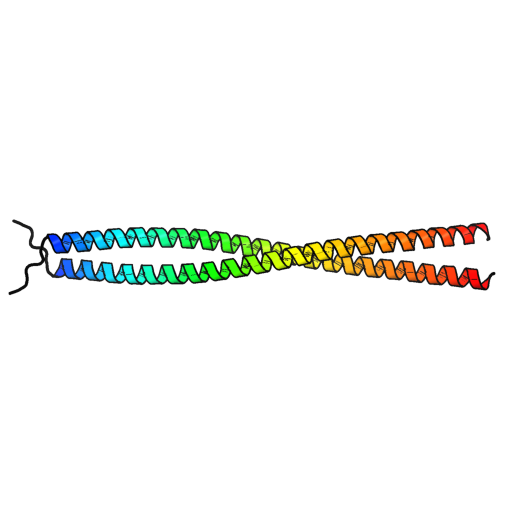B O 1
ATOM 1034 N N . LEU B 1 44 ? -1.287 -2.629 4.531 1 98.75 44 LEU B N 1
ATOM 1035 C CA . LEU B 1 44 ? -1.922 -3.318 3.414 1 98.75 44 LEU B CA 1
ATOM 1036 C C . LEU B 1 44 ? -0.901 -3.66 2.334 1 98.75 44 LEU B C 1
ATOM 1038 O O . LEU B 1 44 ? -0.948 -4.746 1.75 1 98.75 44 LEU B O 1
ATOM 1042 N N . LEU B 1 45 ? -0.042 -2.816 2.098 1 98.81 45 LEU B N 1
ATOM 1043 C CA . LEU B 1 45 ? 1.018 -3.061 1.125 1 98.81 45 LEU B CA 1
ATOM 1044 C C . LEU B 1 45 ? 1.895 -4.23 1.558 1 98.81 45 LEU B C 1
ATOM 1046 O O . LEU B 1 45 ? 2.232 -5.094 0.744 1 98.81 45 LEU B O 1
ATOM 1050 N N . ASN B 1 46 ? 2.246 -4.211 2.752 1 98.56 46 ASN B N 1
ATOM 1051 C CA . ASN B 1 46 ? 3.031 -5.32 3.285 1 98.56 46 ASN B CA 1
ATOM 1052 C C . ASN B 1 46 ? 2.295 -6.648 3.143 1 98.56 46 ASN B C 1
ATOM 1054 O O . ASN B 1 46 ? 2.893 -7.656 2.762 1 98.56 46 ASN B O 1
ATOM 1058 N N . LYS B 1 47 ? 1.023 -6.641 3.426 1 98.56 47 LYS B N 1
ATOM 1059 C CA . LYS B 1 47 ? 0.198 -7.84 3.303 1 98.56 47 LYS B CA 1
ATOM 1060 C C . LYS B 1 47 ? 0.136 -8.32 1.855 1 98.56 47 LYS B C 1
ATOM 1062 O O . LYS B 1 47 ? 0.308 -9.508 1.582 1 98.56 47 LYS B O 1
ATOM 1067 N N . LYS B 1 48 ? -0.002 -7.414 0.983 1 98.62 48 LYS B N 1
ATOM 1068 C CA . LYS B 1 48 ? -0.079 -7.758 -0.434 1 98.62 48 LYS B CA 1
ATOM 1069 C C . LYS B 1 48 ? 1.264 -8.266 -0.952 1 98.62 48 LYS B C 1
ATOM 1071 O O . LYS B 1 48 ? 1.312 -9.164 -1.796 1 98.62 48 LYS B O 1
ATOM 1076 N N . THR B 1 49 ? 2.273 -7.645 -0.474 1 98.25 49 THR B N 1
ATOM 1077 C CA . THR B 1 49 ? 3.615 -8.086 -0.846 1 98.25 49 THR B CA 1
ATOM 1078 C C . THR B 1 49 ? 3.852 -9.523 -0.411 1 98.25 49 THR B C 1
ATOM 1080 O O . THR B 1 49 ? 4.336 -10.344 -1.195 1 98.25 49 THR B O 1
ATOM 1083 N N . LYS B 1 50 ? 3.441 -9.883 0.75 1 98.25 50 LYS B N 1
ATOM 1084 C CA . LYS B 1 50 ? 3.594 -11.242 1.259 1 98.25 50 LYS B CA 1
ATOM 1085 C C . LYS B 1 50 ? 2.723 -12.219 0.475 1 98.25 50 LYS B C 1
ATOM 1087 O O . LYS B 1 50 ? 3.146 -13.344 0.185 1 98.25 50 LYS B O 1
ATOM 1092 N N . GLN B 1 51 ? 1.56 -11.773 0.189 1 97.81 51 GLN B N 1
ATOM 1093 C CA . GLN B 1 51 ? 0.667 -12.602 -0.618 1 97.81 51 GLN B CA 1
ATOM 1094 C C . GLN B 1 51 ? 1.273 -12.891 -1.988 1 97.81 51 GLN B C 1
ATOM 1096 O O . GLN B 1 51 ? 1.217 -14.023 -2.471 1 97.81 51 GLN B O 1
ATOM 1101 N N . PHE B 1 52 ? 1.823 -11.953 -2.568 1 98 52 PHE B N 1
ATOM 1102 C CA . PHE B 1 52 ? 2.451 -12.094 -3.875 1 98 52 PHE B CA 1
ATOM 1103 C C . PHE B 1 52 ? 3.635 -13.055 -3.811 1 98 52 PHE B C 1
ATOM 1105 O O . PHE B 1 52 ? 3.777 -13.93 -4.664 1 98 52 PHE B O 1
ATOM 1112 N N . GLU B 1 53 ? 4.43 -12.906 -2.859 1 97.31 53 GLU B N 1
ATOM 1113 C CA . GLU B 1 53 ? 5.59 -13.781 -2.697 1 97.31 53 GLU B CA 1
ATOM 1114 C C . GLU B 1 53 ? 5.164 -15.227 -2.492 1 97.31 53 GLU B C 1
ATOM 1116 O O . GLU B 1 53 ? 5.746 -16.141 -3.084 1 97.31 53 GLU B O 1
ATOM 1121 N N . LYS B 1 54 ? 4.129 -15.406 -1.734 1 97.38 54 LYS B N 1
ATOM 1122 C CA . LYS B 1 54 ? 3.6 -16.75 -1.513 1 97.38 54 LYS B CA 1
ATOM 1123 C C . LYS B 1 54 ? 3.047 -17.344 -2.805 1 97.38 54 LYS B C 1
ATOM 1125 O O . LYS B 1 54 ? 3.264 -18.516 -3.096 1 97.38 54 LYS B O 1
ATOM 1130 N N . SER B 1 55 ? 2.414 -16.578 -3.475 1 96.94 55 SER B N 1
ATOM 1131 C CA . SER B 1 55 ? 1.842 -17.031 -4.734 1 96.94 55 SER B CA 1
ATOM 1132 C C . SER B 1 55 ? 2.932 -17.375 -5.746 1 96.94 55 SER B C 1
ATOM 1134 O O . SER B 1 55 ? 2.805 -18.344 -6.5 1 96.94 55 SER B O 1
ATOM 1136 N N . LYS B 1 56 ? 3.936 -16.594 -5.734 1 96.06 56 LYS B N 1
ATOM 1137 C CA . LYS B 1 56 ? 5.07 -16.859 -6.613 1 96.06 56 LYS B CA 1
ATOM 1138 C C . LYS B 1 56 ? 5.73 -18.188 -6.27 1 96.06 56 LYS B C 1
ATOM 1140 O O . LYS B 1 56 ? 6.102 -18.953 -7.16 1 96.06 56 LYS B O 1
ATOM 1145 N N . GLU B 1 57 ? 5.828 -18.5 -5.098 1 96.38 57 GLU B N 1
ATOM 1146 C CA . GLU B 1 57 ? 6.395 -19.766 -4.648 1 96.38 57 GLU B CA 1
ATOM 1147 C C . GLU B 1 57 ? 5.5 -20.938 -5.035 1 96.38 57 GLU B C 1
ATOM 1149 O O . GLU B 1 57 ? 5.988 -21.969 -5.496 1 96.38 57 GLU B O 1
ATOM 1154 N N . ALA B 1 58 ? 4.266 -20.734 -4.816 1 96.69 58 ALA B N 1
ATOM 1155 C CA . ALA B 1 58 ? 3.303 -21.766 -5.18 1 96.69 58 ALA B CA 1
ATOM 1156 C C . ALA B 1 58 ? 3.332 -22.047 -6.68 1 96.69 58 ALA B C 1
ATOM 1158 O O . ALA B 1 58 ? 3.254 -23.203 -7.109 1 96.69 58 ALA B O 1
ATOM 1159 N N . PHE B 1 59 ? 3.506 -21.109 -7.383 1 98 59 PHE B N 1
ATOM 1160 C CA . PHE B 1 59 ? 3.598 -21.219 -8.836 1 98 59 PHE B CA 1
ATOM 1161 C C . PHE B 1 59 ? 4.832 -22.016 -9.234 1 98 59 PHE B C 1
ATOM 1163 O O . PHE B 1 59 ? 4.758 -22.906 -10.078 1 98 59 PHE B O 1
ATOM 1170 N N . LYS B 1 60 ? 5.879 -21.656 -8.648 1 97.31 60 LYS B N 1
ATOM 1171 C CA . LYS B 1 60 ? 7.121 -22.375 -8.945 1 97.31 60 LYS B CA 1
ATOM 1172 C C . LYS B 1 60 ? 7.004 -23.844 -8.578 1 97.31 60 LYS B C 1
ATOM 1174 O O . LYS B 1 60 ? 7.457 -24.719 -9.336 1 97.31 60 LYS B O 1
ATOM 1179 N N . ALA B 1 61 ? 6.383 -24.141 -7.531 1 97.12 61 ALA B N 1
ATOM 1180 C CA . ALA B 1 61 ? 6.199 -25.516 -7.098 1 97.12 61 ALA B CA 1
ATOM 1181 C C . ALA B 1 61 ? 5.305 -26.281 -8.062 1 97.12 61 ALA B C 1
ATOM 1183 O O . ALA B 1 61 ? 5.578 -27.438 -8.391 1 97.12 61 ALA B O 1
ATOM 1184 N N . GLU B 1 62 ? 4.324 -25.625 -8.523 1 97.69 62 GLU B N 1
ATOM 1185 C CA . GLU B 1 62 ? 3.41 -26.25 -9.469 1 97.69 62 GLU B CA 1
ATOM 1186 C C . GLU B 1 62 ? 4.102 -26.531 -10.805 1 97.69 62 GLU B C 1
ATOM 1188 O O . GLU B 1 62 ? 3.863 -27.562 -11.43 1 97.69 62 GLU B O 1
ATOM 1193 N N . LYS B 1 63 ? 4.918 -25.703 -11.156 1 97.56 63 LYS B N 1
ATOM 1194 C CA . LYS B 1 63 ? 5.688 -25.875 -12.383 1 97.56 63 LYS B CA 1
ATOM 1195 C C . LYS B 1 63 ? 6.629 -27.078 -12.281 1 97.56 63 LYS B C 1
ATOM 1197 O O . LYS B 1 63 ? 6.801 -27.828 -13.242 1 97.56 63 LYS B O 1
ATOM 1202 N N . GLU B 1 64 ? 7.168 -27.188 -11.234 1 97.94 64 GLU B N 1
ATOM 1203 C CA . GLU B 1 64 ? 8.078 -28.312 -11.008 1 97.94 64 GLU B CA 1
ATOM 1204 C C . GLU B 1 64 ? 7.332 -29.641 -11.023 1 97.94 64 GLU B C 1
ATOM 1206 O O . GLU B 1 64 ? 7.809 -30.609 -11.609 1 97.94 64 GLU B O 1
ATOM 1211 N N . LYS B 1 65 ? 6.254 -29.688 -10.391 1 97.75 65 LYS B N 1
ATOM 1212 C CA . LYS B 1 65 ? 5.418 -30.891 -10.414 1 97.75 65 LYS B CA 1
ATOM 1213 C C . LYS B 1 65 ? 4.988 -31.234 -11.844 1 97.75 65 LYS B C 1
ATOM 1215 O O . LYS B 1 65 ? 5.027 -32.375 -12.25 1 97.75 65 LYS B O 1
ATOM 1220 N N . LYS B 1 66 ? 4.543 -30.188 -12.492 1 97.75 66 LYS B N 1
ATOM 1221 C CA . LYS B 1 66 ? 4.148 -30.375 -13.883 1 97.75 66 LYS B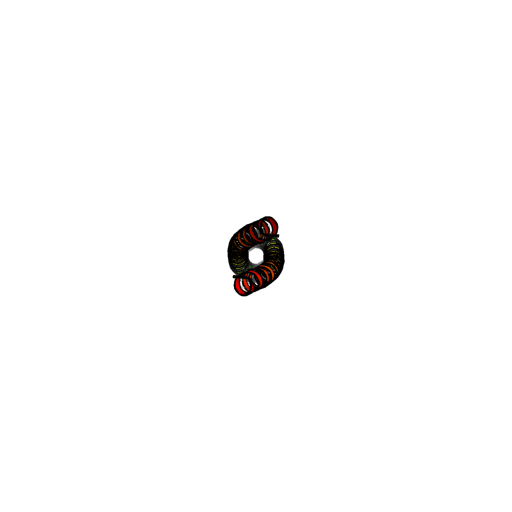 CA 1
ATOM 1222 C C . LYS B 1 66 ? 5.289 -30.969 -14.711 1 97.75 66 LYS B C 1
ATOM 1224 O O . LYS B 1 66 ? 5.078 -31.891 -15.5 1 97.75 66 LYS B O 1
ATOM 1229 N N . LYS B 1 67 ? 6.426 -30.422 -14.523 1 97.62 67 LYS B N 1
ATOM 1230 C CA . LYS B 1 67 ? 7.594 -30.922 -15.242 1 97.62 67 LYS B CA 1
ATOM 1231 C C . LYS B 1 67 ? 7.848 -32.406 -14.922 1 97.62 67 LYS B C 1
ATOM 1233 O O . LYS B 1 67 ? 8.141 -33.188 -15.812 1 97.62 67 LYS B O 1
ATOM 1238 N N . ARG B 1 68 ? 7.672 -32.812 -13.695 1 97.56 68 ARG B N 1
ATOM 1239 C CA . ARG B 1 68 ? 7.906 -34.188 -13.273 1 97.56 68 ARG B CA 1
ATOM 1240 C C . ARG B 1 68 ? 6.895 -35.125 -13.906 1 97.56 68 ARG B C 1
ATOM 1242 O O . ARG B 1 68 ? 7.262 -36.219 -14.406 1 97.56 68 ARG B O 1
ATOM 1249 N N . ILE B 1 69 ? 5.695 -34.75 -13.945 1 97.56 69 ILE B N 1
ATOM 1250 C CA . ILE B 1 69 ? 4.648 -35.562 -14.531 1 97.56 69 ILE B CA 1
ATOM 1251 C C . ILE B 1 69 ? 4.836 -35.625 -16.047 1 97.56 69 ILE B C 1
ATOM 1253 O O . ILE B 1 69 ? 4.637 -36.688 -16.656 1 97.56 69 ILE B O 1
ATOM 1257 N N . GLY B 1 70 ? 5.297 -34.562 -16.578 1 96.19 70 GLY B N 1
ATOM 1258 C CA . GLY B 1 70 ? 5.598 -34.531 -18 1 96.19 70 GLY B CA 1
ATOM 1259 C C . GLY B 1 70 ? 6.738 -35.469 -18.375 1 96.19 70 GLY B C 1
ATOM 1260 O O . GLY B 1 70 ? 6.664 -36.156 -19.391 1 96.19 70 GLY B O 1
ATOM 1261 N N . ASP B 1 71 ? 7.746 -35.469 -17.609 1 95.44 71 ASP B N 1
ATOM 1262 C CA . ASP B 1 71 ? 8.883 -36.344 -17.844 1 95.44 71 ASP B CA 1
ATOM 1263 C C . ASP B 1 71 ? 8.453 -37.812 -17.75 1 95.44 71 ASP B C 1
ATOM 1265 O O . ASP B 1 71 ? 8.883 -38.625 -18.562 1 95.44 71 ASP B O 1
ATOM 1269 N N . CYS B 1 72 ? 7.602 -38.125 -16.797 1 95.25 72 CYS B N 1
ATOM 1270 C CA . CYS B 1 72 ? 7.074 -39.5 -16.641 1 95.25 72 CYS B CA 1
ATOM 1271 C C . CYS B 1 72 ? 6.262 -39.906 -17.875 1 95.25 72 CYS B C 1
ATOM 1273 O O . CYS B 1 72 ? 6.426 -41 -18.391 1 95.25 72 CYS B O 1
ATOM 1275 N N . LEU B 1 73 ? 5.504 -39 -18.344 1 94.75 73 LEU B N 1
ATOM 1276 C CA . LEU B 1 73 ? 4.684 -39.25 -19.516 1 94.75 73 LEU B CA 1
ATOM 1277 C C . LEU B 1 73 ? 5.559 -39.5 -20.75 1 94.75 73 LEU B C 1
ATOM 1279 O O . LEU B 1 73 ? 5.301 -40.438 -21.516 1 94.75 73 LEU B O 1
ATOM 1283 N N . THR B 1 74 ? 6.578 -38.656 -20.906 1 91.5 74 THR B N 1
ATOM 1284 C CA . THR B 1 74 ? 7.5 -38.844 -22.016 1 91.5 74 THR B CA 1
ATOM 1285 C C . THR B 1 74 ? 8.195 -40.188 -21.922 1 91.5 74 THR B C 1
ATOM 1287 O O . THR B 1 74 ? 8.359 -40.875 -22.938 1 91.5 74 THR B O 1
ATOM 1290 N N . GLY B 1 75 ? 8.508 -40.625 -20.734 1 88.75 75 GLY B N 1
ATOM 1291 C CA . GLY B 1 75 ? 9.148 -41.906 -20.531 1 88.75 75 GLY B CA 1
ATOM 1292 C C . GLY B 1 75 ? 8.242 -43.094 -20.875 1 88.75 75 GLY B C 1
ATOM 1293 O O . GLY B 1 75 ? 8.648 -44 -21.594 1 88.75 75 GLY B O 1
ATOM 1294 N N . VAL B 1 76 ? 6.992 -42.969 -20.453 1 87.12 76 VAL B N 1
ATOM 1295 C CA . VAL B 1 76 ? 6.047 -44.062 -20.656 1 87.12 76 VAL B CA 1
ATOM 1296 C C . VAL B 1 76 ? 5.672 -44.156 -22.125 1 87.12 76 VAL B C 1
ATOM 1298 O O . VAL B 1 76 ? 5.547 -45.25 -22.672 1 87.12 76 VAL B O 1
ATOM 1301 N N . THR B 1 77 ? 5.57 -43.031 -22.75 1 85.75 77 THR B N 1
ATOM 1302 C CA . THR B 1 77 ? 5.234 -43 -24.172 1 85.75 77 THR B CA 1
ATOM 1303 C C . THR B 1 77 ? 6.398 -43.531 -25 1 85.75 77 THR B C 1
ATOM 1305 O O . THR B 1 77 ? 6.184 -44.188 -26.016 1 85.75 77 THR B O 1
ATOM 1308 N N . GLY B 1 78 ? 7.582 -43.281 -24.625 1 82.5 78 GLY B N 1
ATOM 1309 C CA . GLY B 1 78 ? 8.75 -43.812 -25.297 1 82.5 78 GLY B CA 1
ATOM 1310 C C . GLY B 1 78 ? 8.828 -45.344 -25.234 1 82.5 78 GLY B C 1
ATOM 1311 O O . GLY B 1 78 ? 9.148 -46 -26.219 1 82.5 78 GLY B O 1
ATOM 1312 N N . LYS B 1 79 ? 8.43 -45.938 -24.172 1 81.06 79 LYS B N 1
ATOM 1313 C CA . LYS B 1 79 ? 8.445 -47.406 -23.969 1 81.06 79 LYS B CA 1
ATOM 1314 C C . LYS B 1 79 ? 7.391 -48.062 -24.844 1 81.06 79 LYS B C 1
ATOM 1316 O O . LYS B 1 79 ? 7.633 -49.156 -25.391 1 81.06 79 LYS B O 1
ATOM 1321 N N . LEU B 1 80 ? 6.258 -47.531 -25.062 1 79 80 LEU B N 1
ATOM 1322 C CA . LEU B 1 80 ? 5.172 -48.062 -25.859 1 79 80 LEU B CA 1
ATOM 1323 C C . LEU B 1 80 ? 5.543 -48.094 -27.344 1 79 80 LEU B C 1
ATOM 1325 O O . LEU B 1 80 ? 5.195 -49.031 -28.062 1 79 80 LEU B O 1
ATOM 1329 N N . LYS B 1 81 ? 6.293 -47.094 -27.703 1 81.56 81 LYS B N 1
ATOM 1330 C CA . LYS B 1 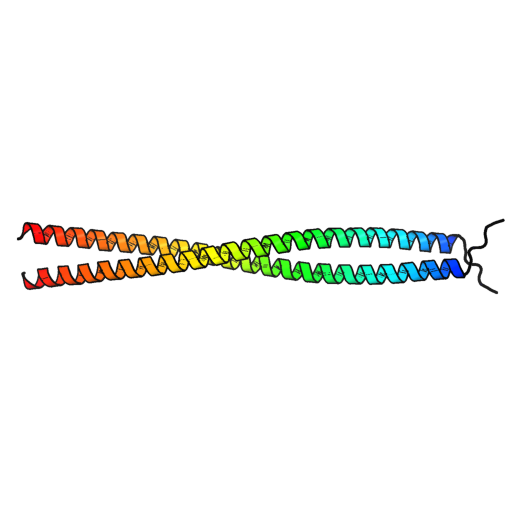81 ? 6.688 -47.031 -29.109 1 81.56 81 LYS B CA 1
ATOM 1331 C C . LYS B 1 81 ? 7.754 -48.062 -29.438 1 81.56 81 LYS B C 1
ATOM 1333 O O . LYS B 1 81 ? 7.805 -48.562 -30.562 1 81.56 81 LYS B O 1
ATOM 1338 N N . GLU B 1 82 ? 8.523 -48.438 -28.516 1 75.12 82 GLU B N 1
ATOM 1339 C CA . GLU B 1 82 ? 9.562 -49.438 -28.734 1 75.12 82 GLU B CA 1
ATOM 1340 C C . GLU B 1 82 ? 8.977 -50.844 -28.766 1 75.12 82 GLU B C 1
ATOM 1342 O O . GLU B 1 82 ? 9.57 -51.75 -29.359 1 75.12 82 GLU B O 1
ATOM 1347 N N . HIS B 1 83 ? 7.797 -50.969 -28.266 1 71 83 HIS B N 1
ATOM 1348 C CA . HIS B 1 83 ? 7.145 -52.25 -28.25 1 71 83 HIS B CA 1
ATOM 1349 C C . HIS B 1 83 ? 6.137 -52.375 -29.391 1 71 83 HIS B C 1
ATOM 1351 O O . HIS B 1 83 ? 5.664 -53.469 -29.703 1 71 83 HIS B O 1
ATOM 1357 N N . ASP B 1 84 ? 5.785 -51.375 -29.891 1 57.41 84 ASP B N 1
ATOM 1358 C CA . ASP B 1 84 ? 4.996 -51.469 -31.125 1 57.41 84 ASP B CA 1
ATOM 1359 C C . ASP B 1 84 ? 5.895 -51.594 -32.344 1 57.41 84 ASP B C 1
ATOM 1361 O O . ASP B 1 84 ? 5.551 -52.312 -33.312 1 57.41 84 ASP B O 1
#

Radius of gyration: 36.37 Å; Cα contacts (8 Å, |Δi|>4): 107; chains: 2; bounding box: 20×118×65 Å

Sequence (168 aa):
TPTAISIEEVTELKATINRLEKEKEGLELNLQKVSYKRNELKFLLNKKTKQFEKSKEAFKAEKEKKKRIGDCLTGVTGKLKEHDTPTAISIEEVTELKATINRLEKEKEGLELNLQKVSYKRNELKFLLNKKTKQFEKSKEAFKAEKEKKKRIGDCLTGVTGKLKEHD

pLDDT: mean 92.94, std 10.8, range [45.75, 98.88]